Protein AF-A0A818SHE6-F1 (afdb_monomer)

Organism: NCBI:txid392032

Structure (mmCIF, N/CA/C/O backbone):
data_AF-A0A818SHE6-F1
#
_entry.id   AF-A0A818SHE6-F1
#
loop_
_atom_site.group_PDB
_atom_site.id
_atom_site.type_symbol
_atom_site.label_atom_id
_atom_site.label_alt_id
_atom_site.label_comp_id
_atom_site.label_asym_id
_atom_site.label_entity_id
_atom_site.label_seq_id
_atom_site.pdbx_PDB_ins_code
_atom_site.Cartn_x
_atom_site.Cartn_y
_atom_site.Cartn_z
_atom_site.occupancy
_atom_site.B_iso_or_equiv
_atom_site.auth_seq_id
_atom_site.auth_comp_id
_atom_site.auth_asym_id
_atom_site.auth_atom_id
_atom_site.pdbx_PDB_model_num
ATOM 1 N N . MET A 1 1 ? 3.127 -5.248 -25.524 1.00 60.38 1 MET A N 1
ATOM 2 C CA . MET A 1 1 ? 3.017 -5.247 -24.043 1.00 60.38 1 MET A CA 1
ATOM 3 C C . MET A 1 1 ? 2.383 -6.525 -23.487 1.00 60.38 1 MET A C 1
ATOM 5 O O . MET A 1 1 ? 3.038 -7.195 -22.701 1.00 60.38 1 MET A O 1
ATOM 9 N N . ALA A 1 2 ? 1.155 -6.895 -23.880 1.00 67.94 2 ALA A N 1
ATOM 10 C CA . ALA A 1 2 ? 0.459 -8.071 -23.330 1.00 67.94 2 ALA A CA 1
ATOM 11 C C . ALA A 1 2 ? 1.210 -9.403 -23.545 1.00 67.94 2 ALA A C 1
ATOM 13 O O . ALA A 1 2 ? 1.312 -10.203 -22.618 1.00 67.94 2 ALA A O 1
ATOM 14 N N . ASP A 1 3 ? 1.804 -9.608 -24.724 1.00 72.19 3 ASP A N 1
ATOM 15 C CA . ASP A 1 3 ? 2.583 -10.820 -25.014 1.00 72.19 3 ASP A CA 1
ATOM 16 C C . ASP A 1 3 ? 3.866 -10.919 -24.178 1.00 72.19 3 ASP A C 1
ATOM 18 O O . ASP A 1 3 ? 4.249 -12.008 -23.761 1.00 72.19 3 ASP A O 1
ATOM 22 N N . LEU A 1 4 ? 4.490 -9.781 -23.862 1.00 70.81 4 LEU A N 1
ATOM 23 C CA . LEU A 1 4 ? 5.725 -9.721 -23.076 1.00 70.81 4 LEU A CA 1
ATOM 24 C C . LEU A 1 4 ? 5.446 -9.974 -21.583 1.00 70.81 4 LEU A C 1
ATOM 26 O O . LEU A 1 4 ? 6.167 -10.727 -20.939 1.00 70.81 4 LEU A O 1
ATOM 30 N N . LEU A 1 5 ? 4.332 -9.454 -21.053 1.00 71.56 5 LEU A N 1
ATOM 31 C CA . LEU A 1 5 ? 3.851 -9.799 -19.706 1.00 71.56 5 LEU A CA 1
ATOM 32 C C . LEU A 1 5 ? 3.559 -11.298 -19.569 1.00 71.56 5 LEU A C 1
ATOM 34 O O . LEU A 1 5 ? 3.915 -11.914 -18.565 1.00 71.56 5 LEU A O 1
ATOM 38 N N . LYS A 1 6 ? 2.962 -11.898 -20.606 1.00 73.44 6 LYS A N 1
ATOM 39 C CA . LYS A 1 6 ? 2.687 -13.337 -20.655 1.00 73.44 6 LYS A CA 1
ATOM 40 C C . LYS A 1 6 ? 3.974 -14.166 -20.709 1.00 73.44 6 LYS A C 1
ATOM 42 O O . LYS A 1 6 ? 4.047 -15.198 -20.051 1.00 73.44 6 LYS A O 1
ATOM 47 N N . GLN A 1 7 ? 4.986 -13.709 -21.447 1.00 70.81 7 GLN A N 1
ATOM 48 C CA . GLN A 1 7 ? 6.308 -14.345 -21.507 1.00 70.81 7 GLN A CA 1
ATOM 49 C C . GLN A 1 7 ? 7.064 -14.265 -20.173 1.00 70.81 7 GLN A C 1
ATOM 51 O O . GLN A 1 7 ? 7.691 -15.242 -19.778 1.00 70.81 7 GLN A O 1
ATOM 56 N N . LEU A 1 8 ? 6.957 -13.145 -19.453 1.00 72.44 8 LEU A N 1
ATOM 57 C CA . LEU A 1 8 ? 7.569 -12.954 -18.130 1.00 72.44 8 LEU A CA 1
ATOM 58 C C . LEU A 1 8 ? 6.748 -13.562 -16.975 1.00 72.44 8 LEU A C 1
ATOM 60 O O . LEU A 1 8 ? 7.121 -13.426 -15.811 1.00 72.44 8 LEU A O 1
ATOM 64 N N . ASN A 1 9 ? 5.619 -14.215 -17.277 1.00 77.62 9 ASN A N 1
ATOM 65 C CA . ASN A 1 9 ? 4.668 -14.743 -16.295 1.00 77.62 9 ASN A CA 1
ATOM 66 C C . ASN A 1 9 ? 4.222 -13.691 -15.252 1.00 77.62 9 ASN A C 1
ATOM 68 O O . ASN A 1 9 ? 4.076 -13.985 -14.064 1.00 77.62 9 ASN A O 1
ATOM 72 N N . LYS A 1 10 ? 4.025 -12.440 -15.690 1.00 76.62 10 LYS A N 1
ATOM 73 C CA . LYS A 1 10 ? 3.575 -11.329 -14.841 1.00 76.62 10 LYS A CA 1
ATOM 74 C C . LYS A 1 10 ? 2.121 -10.987 -15.134 1.00 76.62 10 LYS A C 1
ATOM 76 O O . LYS A 1 10 ? 1.718 -10.864 -16.288 1.00 76.62 10 LYS A O 1
ATOM 81 N N . ASN A 1 11 ? 1.353 -10.754 -14.073 1.00 76.06 11 ASN A N 1
ATOM 82 C CA . ASN A 1 11 ? -0.020 -10.270 -14.159 1.00 76.06 11 ASN A CA 1
ATOM 83 C C . ASN A 1 11 ? -0.118 -8.875 -13.539 1.00 76.06 11 ASN A C 1
ATOM 85 O O . ASN A 1 11 ? 0.112 -8.696 -12.342 1.00 76.06 11 ASN A O 1
ATOM 89 N N . ILE A 1 12 ? -0.486 -7.894 -14.363 1.00 75.31 12 ILE A N 1
ATOM 90 C CA . ILE A 1 12 ? -0.813 -6.543 -13.907 1.00 75.31 12 ILE A CA 1
ATOM 91 C C . ILE A 1 12 ? -2.327 -6.464 -13.724 1.00 75.31 12 ILE A C 1
ATOM 93 O O . ILE A 1 12 ? -3.086 -6.685 -14.670 1.00 75.31 12 ILE A O 1
ATOM 97 N N . ASN A 1 13 ? -2.768 -6.155 -12.505 1.00 78.38 13 ASN A N 1
ATOM 98 C CA . ASN A 1 13 ? -4.186 -5.970 -12.218 1.00 78.38 13 ASN A CA 1
ATOM 99 C C . ASN A 1 13 ? -4.746 -4.775 -12.993 1.00 78.38 13 ASN A C 1
ATOM 101 O O . ASN A 1 13 ? -4.144 -3.708 -13.028 1.00 78.38 13 ASN A O 1
ATOM 105 N N . LYS A 1 14 ? -5.923 -4.927 -13.604 1.00 73.62 14 LYS A N 1
ATOM 106 C CA . LYS A 1 14 ? -6.583 -3.816 -14.296 1.00 73.62 14 LYS A CA 1
ATOM 107 C C . LYS A 1 14 ? -7.320 -2.932 -13.290 1.00 73.62 14 LYS A C 1
ATOM 109 O O . LYS A 1 14 ? -8.096 -3.429 -12.475 1.00 73.62 14 LYS A O 1
ATOM 114 N N . MET A 1 15 ? -7.134 -1.621 -13.412 1.00 67.62 15 MET A N 1
ATOM 115 C CA . MET A 1 15 ? -7.874 -0.633 -12.630 1.00 67.62 15 MET A CA 1
ATOM 116 C C . MET A 1 15 ? -9.374 -0.662 -12.957 1.00 67.62 15 MET A C 1
ATOM 118 O O . MET A 1 15 ? -9.776 -0.711 -14.123 1.00 67.62 15 MET A O 1
ATOM 122 N N . ASN A 1 16 ? -10.201 -0.574 -11.920 1.00 73.00 16 ASN A N 1
ATOM 123 C CA . ASN A 1 16 ? -11.634 -0.340 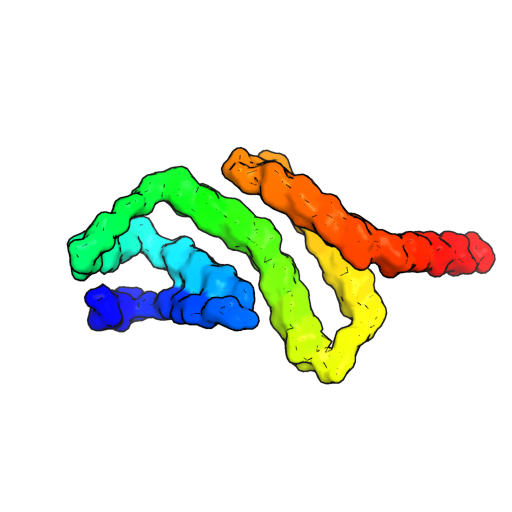-11.993 1.00 73.00 16 ASN A CA 1
ATOM 124 C C . ASN A 1 16 ? -11.968 0.935 -11.205 1.00 73.00 16 ASN A C 1
ATOM 126 O O . ASN A 1 16 ? -11.910 0.942 -9.977 1.00 73.00 16 ASN A O 1
ATOM 130 N N . LEU A 1 17 ? -12.403 1.975 -11.921 1.00 60.34 17 LEU A N 1
ATOM 131 C CA . LEU A 1 17 ? -12.727 3.306 -11.384 1.00 60.34 17 LEU A CA 1
ATOM 132 C C . LEU A 1 17 ? -13.755 3.308 -10.234 1.00 60.34 17 LEU A C 1
ATOM 134 O O . LEU A 1 17 ? -13.885 4.295 -9.523 1.00 60.34 17 LEU A O 1
ATOM 138 N N . THR A 1 18 ? -14.516 2.225 -10.053 1.00 57.62 18 THR A N 1
ATOM 139 C CA . THR A 1 18 ? -15.556 2.123 -9.012 1.00 57.62 18 THR A CA 1
ATOM 140 C C . THR A 1 18 ? -15.086 1.457 -7.718 1.00 57.62 18 THR A C 1
ATOM 142 O O . THR A 1 18 ? -15.833 1.437 -6.740 1.00 57.62 18 THR A O 1
ATOM 145 N N . ARG A 1 19 ? -13.872 0.886 -7.680 1.00 73.31 19 ARG A N 1
ATOM 146 C CA . ARG A 1 19 ? -13.351 0.165 -6.508 1.00 73.31 19 ARG A CA 1
ATOM 147 C C . ARG A 1 19 ? -11.865 0.437 -6.309 1.00 73.31 19 ARG A C 1
ATOM 149 O O . ARG A 1 19 ? -11.029 -0.177 -6.972 1.00 73.31 19 ARG A O 1
ATOM 156 N N . TRP A 1 20 ? -11.552 1.256 -5.312 1.00 85.12 20 TRP A N 1
ATOM 157 C CA . TRP A 1 20 ? -10.185 1.607 -4.912 1.00 85.12 20 TRP A CA 1
ATOM 158 C C . TRP A 1 20 ? -9.273 0.381 -4.669 1.00 85.12 20 TRP A C 1
ATOM 160 O O . TRP A 1 20 ? -8.083 0.425 -4.961 1.00 85.12 20 TRP A O 1
ATOM 170 N N . ASN A 1 21 ? -9.830 -0.762 -4.239 1.00 86.81 21 ASN A N 1
ATOM 171 C CA . ASN A 1 21 ? -9.098 -2.030 -4.109 1.00 86.81 21 ASN A CA 1
ATOM 172 C C . ASN A 1 21 ? -8.358 -2.431 -5.399 1.00 86.81 21 ASN A C 1
ATOM 174 O O . ASN A 1 21 ? -7.270 -2.991 -5.338 1.00 86.81 21 ASN A O 1
ATOM 178 N N . SER A 1 22 ? -8.941 -2.157 -6.569 1.00 85.62 22 SER A N 1
ATOM 179 C CA . SER A 1 22 ? -8.314 -2.473 -7.857 1.00 85.62 22 SER A CA 1
ATOM 180 C C . SER A 1 22 ? -7.139 -1.548 -8.193 1.00 85.62 22 SER A C 1
ATOM 182 O O . SER A 1 22 ? -6.189 -1.995 -8.828 1.00 85.62 22 SER A O 1
ATOM 184 N N . GLU A 1 23 ? -7.171 -0.296 -7.728 1.00 89.12 23 GLU A N 1
ATOM 185 C CA . GLU A 1 23 ? -6.052 0.647 -7.841 1.00 89.12 23 GLU A CA 1
ATOM 186 C C . GLU A 1 23 ? -4.893 0.212 -6.945 1.00 89.12 23 GLU A C 1
ATOM 188 O O . GLU A 1 23 ? -3.764 0.098 -7.416 1.00 89.12 23 GLU A O 1
ATOM 193 N N . TYR A 1 24 ? -5.178 -0.138 -5.686 1.00 92.31 24 TYR A N 1
ATOM 194 C CA . TYR A 1 24 ? -4.177 -0.701 -4.777 1.00 92.31 24 TYR A CA 1
ATOM 195 C C . TYR A 1 24 ? -3.521 -1.963 -5.361 1.00 92.31 24 TYR A C 1
ATOM 197 O O . TYR A 1 24 ? -2.297 -2.084 -5.380 1.00 92.31 24 TYR A O 1
ATOM 205 N N . LEU A 1 25 ? -4.324 -2.888 -5.896 1.00 91.62 25 LEU A N 1
ATOM 206 C CA . LEU A 1 25 ? -3.826 -4.120 -6.510 1.00 91.62 25 LEU A CA 1
ATOM 207 C C . LEU A 1 25 ? -2.999 -3.867 -7.778 1.00 91.62 25 LEU A C 1
ATOM 209 O O . LEU A 1 25 ? -2.056 -4.613 -8.040 1.00 91.62 25 LEU A O 1
ATOM 213 N N . LEU A 1 26 ? -3.322 -2.832 -8.559 1.00 90.38 26 LEU A N 1
ATOM 214 C CA . LEU A 1 26 ? -2.512 -2.403 -9.703 1.00 90.38 26 LEU A CA 1
ATOM 215 C C . LEU A 1 26 ? -1.144 -1.889 -9.239 1.00 90.38 26 LEU A C 1
ATOM 217 O O . LEU A 1 26 ? -0.122 -2.355 -9.738 1.00 90.38 26 LEU A O 1
ATOM 221 N N . ILE A 1 27 ? -1.122 -0.981 -8.262 1.00 91.94 27 ILE A N 1
ATOM 222 C CA . ILE A 1 27 ? 0.112 -0.423 -7.689 1.00 91.94 27 ILE A CA 1
ATOM 223 C C . ILE A 1 27 ? 0.988 -1.550 -7.124 1.00 91.94 27 ILE A C 1
ATOM 225 O O . ILE A 1 27 ? 2.169 -1.645 -7.457 1.00 91.94 27 ILE A O 1
ATOM 229 N N . LYS A 1 28 ? 0.395 -2.464 -6.345 1.00 93.25 28 LYS A N 1
ATOM 230 C CA . LYS A 1 28 ? 1.091 -3.630 -5.781 1.00 93.25 28 LYS A CA 1
ATOM 231 C C . LYS A 1 28 ? 1.638 -4.562 -6.864 1.00 93.25 28 LYS A C 1
ATOM 233 O O . LYS A 1 28 ? 2.761 -5.040 -6.738 1.00 93.25 28 LYS A O 1
ATOM 238 N N . SER A 1 29 ? 0.887 -4.788 -7.946 1.00 90.62 29 SER A N 1
ATOM 239 C CA . SER A 1 29 ? 1.373 -5.553 -9.101 1.00 90.62 29 SER A CA 1
ATOM 240 C C . SER A 1 29 ? 2.571 -4.890 -9.768 1.00 90.62 29 SER A C 1
ATOM 242 O O . SER A 1 29 ? 3.542 -5.582 -10.054 1.00 90.62 29 SER A O 1
ATOM 244 N N . ILE A 1 30 ? 2.527 -3.576 -10.003 1.00 90.38 30 ILE A N 1
ATOM 245 C CA . ILE A 1 30 ? 3.643 -2.843 -10.620 1.00 90.38 30 ILE A CA 1
ATOM 246 C C . ILE A 1 30 ? 4.896 -2.963 -9.749 1.00 90.38 30 ILE A C 1
ATOM 248 O O . ILE A 1 30 ? 5.949 -3.327 -10.260 1.00 90.38 30 ILE A O 1
ATOM 252 N N . ASN A 1 31 ? 4.767 -2.750 -8.436 1.00 92.00 31 ASN A N 1
ATOM 253 C CA . ASN A 1 31 ? 5.898 -2.825 -7.510 1.00 92.00 31 ASN A CA 1
ATOM 254 C C . ASN A 1 31 ? 6.480 -4.245 -7.350 1.00 92.00 31 ASN A C 1
ATOM 256 O O . ASN A 1 31 ? 7.586 -4.408 -6.853 1.00 92.00 31 ASN A O 1
ATOM 260 N N . SER A 1 32 ? 5.743 -5.285 -7.760 1.00 90.50 32 SER A N 1
ATOM 261 C CA . SER A 1 32 ? 6.207 -6.682 -7.717 1.00 90.50 32 SER A CA 1
ATOM 262 C C . SER A 1 32 ? 7.025 -7.119 -8.943 1.00 90.50 32 SER A C 1
ATOM 264 O O . SER A 1 32 ? 7.559 -8.231 -8.971 1.00 90.50 32 SER A O 1
ATOM 266 N N . ILE A 1 33 ? 7.087 -6.285 -9.984 1.00 90.12 33 ILE A N 1
ATOM 267 C CA . ILE A 1 33 ? 7.871 -6.549 -11.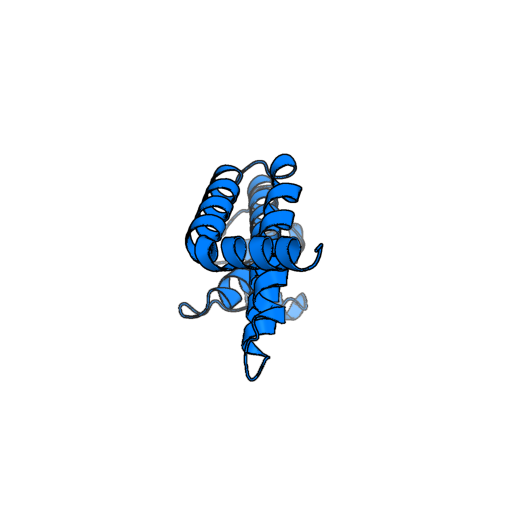195 1.00 90.12 33 ILE A CA 1
ATOM 268 C C . ILE A 1 33 ? 9.317 -6.107 -10.938 1.00 90.12 33 ILE A C 1
ATOM 270 O O . ILE A 1 33 ? 9.538 -5.048 -10.354 1.00 90.12 33 ILE A O 1
ATOM 274 N N . ASP A 1 34 ? 10.301 -6.906 -11.370 1.00 88.62 34 ASP A N 1
ATOM 275 C CA . ASP A 1 34 ? 11.709 -6.517 -11.242 1.00 88.62 34 ASP A CA 1
ATOM 276 C C . ASP A 1 34 ? 11.979 -5.218 -12.014 1.00 88.62 34 ASP A C 1
ATOM 278 O O . ASP A 1 34 ? 11.393 -4.981 -13.071 1.00 88.62 34 ASP A O 1
ATOM 282 N N . LYS A 1 35 ? 12.892 -4.378 -11.518 1.00 88.00 35 LYS A N 1
ATOM 283 C CA . LYS A 1 35 ? 13.176 -3.075 -12.140 1.00 88.00 35 LYS A CA 1
ATOM 284 C C . LYS A 1 35 ? 13.596 -3.213 -13.606 1.00 88.00 35 LYS A C 1
ATOM 286 O O . LYS A 1 35 ? 13.096 -2.467 -14.443 1.00 88.00 35 LYS A O 1
ATOM 291 N N . ASN A 1 36 ? 14.441 -4.194 -13.932 1.00 87.69 36 ASN A N 1
ATOM 292 C CA . ASN A 1 36 ? 14.909 -4.401 -15.306 1.00 87.69 36 ASN A CA 1
ATOM 293 C C . ASN A 1 36 ? 13.781 -4.926 -16.204 1.00 87.69 36 ASN A C 1
ATOM 295 O O . ASN A 1 36 ? 13.666 -4.539 -17.367 1.00 87.69 36 ASN A O 1
ATOM 299 N N . GLU A 1 37 ? 12.922 -5.796 -15.664 1.00 88.38 37 GLU A N 1
ATOM 300 C CA . GLU A 1 37 ? 11.732 -6.284 -16.367 1.00 88.38 37 GLU A CA 1
ATOM 301 C C . GLU A 1 37 ? 10.751 -5.141 -16.649 1.00 88.38 37 GLU A C 1
ATOM 303 O O . GLU A 1 37 ? 10.217 -5.041 -17.755 1.00 88.38 37 GLU A O 1
ATOM 308 N N . LEU A 1 38 ? 10.527 -4.258 -15.671 1.00 88.56 38 LEU A N 1
ATOM 309 C CA . LEU A 1 38 ? 9.633 -3.116 -15.812 1.00 88.56 38 LEU A CA 1
ATOM 310 C C . LEU A 1 38 ? 10.163 -2.123 -16.850 1.00 88.56 38 LEU A C 1
ATOM 312 O O . LEU A 1 38 ? 9.391 -1.680 -17.697 1.00 88.56 38 LEU A O 1
ATOM 316 N N . GLU A 1 39 ? 11.466 -1.833 -16.845 1.00 88.81 39 GLU A N 1
ATOM 317 C CA . GLU A 1 39 ? 12.116 -1.004 -17.868 1.00 88.81 39 GLU A CA 1
ATOM 318 C C . GLU A 1 39 ? 11.987 -1.603 -19.274 1.00 88.81 39 GLU A C 1
ATOM 320 O O . GLU A 1 39 ? 11.673 -0.892 -20.231 1.00 88.81 39 GLU A O 1
ATOM 325 N N . LEU A 1 40 ? 12.165 -2.921 -19.415 1.00 87.94 40 LEU A N 1
ATOM 326 C CA . LEU A 1 40 ? 11.952 -3.602 -20.691 1.00 87.94 40 LEU A CA 1
ATOM 327 C C . LEU A 1 40 ? 10.497 -3.453 -21.156 1.00 87.94 40 LEU A C 1
ATOM 329 O O . LEU A 1 40 ? 10.249 -3.100 -22.310 1.00 87.94 40 LEU A O 1
ATOM 333 N N . ILE A 1 41 ? 9.533 -3.677 -20.259 1.00 86.12 41 ILE A N 1
ATOM 334 C CA . ILE A 1 41 ? 8.101 -3.553 -20.553 1.00 86.12 41 ILE A CA 1
ATOM 335 C C . ILE A 1 41 ? 7.742 -2.124 -20.978 1.00 86.12 41 ILE A C 1
ATOM 337 O O . ILE A 1 41 ? 6.966 -1.951 -21.920 1.00 86.12 41 ILE A O 1
ATOM 341 N N . THR A 1 42 ? 8.274 -1.103 -20.306 1.00 88.81 42 THR A N 1
ATOM 342 C CA . THR A 1 42 ? 7.948 0.292 -20.624 1.00 88.81 42 THR A CA 1
ATOM 343 C C . THR A 1 42 ? 8.664 0.792 -21.871 1.00 88.81 42 THR A C 1
ATOM 345 O O . THR A 1 42 ? 8.114 1.632 -22.579 1.00 88.81 42 THR A O 1
ATOM 348 N N . SER A 1 43 ? 9.843 0.254 -22.196 1.00 88.12 43 SER A N 1
ATOM 349 C CA . SER A 1 43 ? 10.596 0.630 -23.401 1.00 88.12 43 SER A CA 1
ATOM 350 C C . SER A 1 43 ? 9.866 0.317 -24.712 1.00 88.12 43 SER A C 1
ATOM 352 O O . SER A 1 43 ? 10.105 0.981 -25.717 1.00 88.12 43 SER A O 1
ATOM 354 N N . ILE A 1 44 ? 8.952 -0.661 -24.696 1.00 87.62 44 ILE A N 1
ATOM 355 C CA . ILE A 1 44 ? 8.160 -1.082 -25.861 1.00 87.62 44 ILE A CA 1
ATOM 356 C C . ILE A 1 44 ? 6.760 -0.446 -25.912 1.00 87.62 44 ILE A C 1
ATOM 358 O O . ILE A 1 44 ? 5.926 -0.869 -26.713 1.00 87.62 44 ILE A 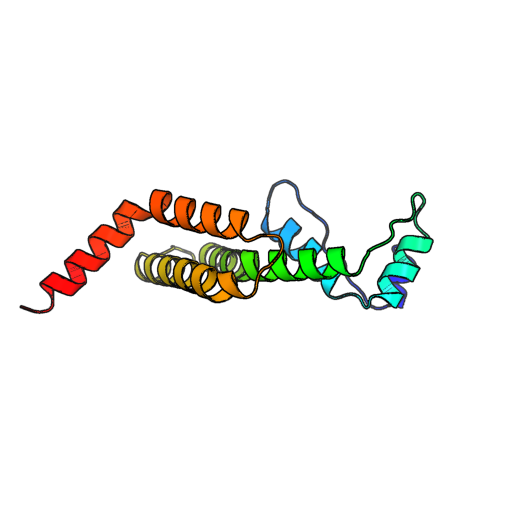O 1
ATOM 362 N N . MET A 1 45 ? 6.455 0.497 -25.015 1.00 86.06 45 MET A N 1
ATOM 363 C CA . MET A 1 45 ? 5.201 1.253 -25.042 1.00 86.06 45 MET A CA 1
ATOM 364 C C . MET A 1 45 ? 5.274 2.376 -26.078 1.00 86.06 45 MET A C 1
ATOM 366 O O . MET A 1 45 ? 6.331 2.973 -26.265 1.00 86.06 45 MET A O 1
ATOM 370 N N . ASP A 1 46 ? 4.129 2.732 -26.667 1.00 84.94 46 ASP A N 1
ATOM 371 C CA . ASP A 1 46 ? 4.031 3.857 -27.613 1.00 84.94 46 ASP A CA 1
ATOM 372 C C . ASP A 1 46 ? 4.529 5.179 -26.998 1.00 84.94 46 ASP A C 1
ATOM 374 O O . ASP A 1 46 ? 5.100 6.016 -27.689 1.00 84.94 46 ASP A O 1
ATOM 378 N N . ASN A 1 47 ? 4.356 5.336 -25.679 1.00 84.88 47 ASN A N 1
ATOM 379 C CA . ASN A 1 47 ? 4.936 6.409 -24.875 1.00 84.88 47 ASN A CA 1
ATOM 380 C C . ASN A 1 47 ? 5.763 5.793 -23.735 1.00 84.88 47 ASN A C 1
ATOM 382 O O . ASN A 1 47 ? 5.189 5.443 -22.699 1.00 84.88 47 ASN A O 1
ATOM 386 N N . PRO A 1 48 ? 7.086 5.629 -23.909 1.00 85.44 48 PRO A N 1
ATOM 387 C CA . PRO A 1 48 ? 7.932 4.995 -22.910 1.00 85.44 48 PRO A CA 1
ATOM 388 C C . PRO A 1 48 ? 7.954 5.773 -21.594 1.00 85.44 48 PRO A C 1
ATOM 390 O O . PRO A 1 48 ? 8.213 6.976 -21.566 1.00 85.44 48 PRO A O 1
ATOM 393 N N . ILE A 1 49 ? 7.729 5.062 -20.493 1.00 86.56 49 ILE A N 1
ATOM 394 C CA . ILE A 1 49 ? 7.785 5.603 -19.131 1.00 86.56 49 ILE A CA 1
ATOM 395 C C . ILE A 1 49 ? 9.074 5.115 -18.472 1.00 86.56 49 ILE A C 1
ATOM 397 O O . ILE A 1 49 ? 9.431 3.942 -18.584 1.00 86.56 49 ILE A O 1
ATOM 401 N N . LYS A 1 50 ? 9.777 6.004 -17.768 1.00 88.38 50 LYS A N 1
ATOM 402 C CA . LYS A 1 50 ? 10.958 5.650 -16.974 1.00 88.38 50 LYS A CA 1
ATOM 403 C C . LYS A 1 50 ? 10.653 5.847 -15.501 1.00 88.38 50 LYS A C 1
ATOM 405 O O . LYS A 1 50 ? 10.198 6.920 -15.119 1.00 88.38 50 LYS A O 1
ATOM 410 N N . PHE A 1 51 ? 10.932 4.823 -14.708 1.00 88.94 51 PHE A N 1
ATOM 411 C CA . PHE A 1 51 ? 10.814 4.873 -13.259 1.00 88.94 51 PHE A CA 1
ATOM 412 C C . PHE A 1 51 ? 12.178 5.204 -12.659 1.00 88.94 51 PHE A C 1
ATOM 414 O O . PHE A 1 51 ? 13.189 4.589 -12.990 1.00 88.94 51 PHE A O 1
ATOM 421 N N . SER A 1 52 ? 12.213 6.195 -11.782 1.00 91.25 52 SER A N 1
ATOM 422 C CA . SER A 1 52 ? 13.358 6.491 -10.932 1.00 91.25 52 SER A CA 1
ATOM 423 C C . SER A 1 52 ? 13.334 5.621 -9.674 1.00 91.25 52 SER A C 1
ATOM 425 O O . SER A 1 52 ? 12.304 5.067 -9.296 1.00 91.25 52 SER A O 1
ATOM 427 N N . ASN A 1 53 ? 14.459 5.546 -8.959 1.00 90.19 53 ASN A N 1
ATOM 428 C CA . ASN A 1 53 ? 14.489 4.875 -7.655 1.00 90.19 53 ASN A CA 1
ATOM 429 C C . ASN A 1 53 ? 13.513 5.497 -6.647 1.00 90.19 53 ASN A C 1
ATOM 431 O O . ASN A 1 53 ? 12.936 4.766 -5.849 1.00 90.19 53 ASN A O 1
ATOM 435 N N . ASN A 1 54 ? 13.296 6.813 -6.716 1.00 93.44 54 ASN A N 1
ATOM 436 C CA . ASN A 1 54 ? 12.327 7.488 -5.856 1.00 93.44 54 ASN A CA 1
ATOM 437 C C . ASN A 1 54 ? 10.899 7.034 -6.160 1.00 93.44 54 ASN A C 1
ATOM 439 O O . ASN A 1 54 ? 10.123 6.884 -5.227 1.00 93.44 54 ASN A O 1
ATOM 443 N N . ASP A 1 55 ? 10.561 6.758 -7.424 1.00 92.75 55 ASP A N 1
ATOM 444 C CA . ASP A 1 55 ? 9.224 6.272 -7.779 1.00 92.75 55 ASP A CA 1
ATOM 445 C C . ASP A 1 55 ? 8.935 4.920 -7.120 1.00 92.75 55 ASP A C 1
ATOM 447 O O . ASP A 1 55 ? 7.839 4.713 -6.614 1.00 92.75 55 ASP A O 1
ATOM 451 N N . PHE A 1 56 ? 9.924 4.026 -7.039 1.00 92.56 56 PHE A N 1
ATOM 452 C CA . PHE A 1 56 ? 9.764 2.757 -6.322 1.00 92.56 56 PHE A CA 1
ATOM 453 C C . PHE A 1 56 ? 9.598 2.951 -4.814 1.00 92.56 56 PHE A C 1
ATOM 455 O O . PHE A 1 56 ? 8.722 2.327 -4.228 1.00 92.56 56 PHE A O 1
ATOM 462 N N . ILE A 1 57 ? 10.366 3.854 -4.194 1.00 93.81 57 ILE A N 1
ATOM 463 C CA . ILE A 1 57 ? 10.201 4.161 -2.763 1.00 93.81 57 ILE A CA 1
ATOM 464 C C . ILE A 1 57 ? 8.796 4.721 -2.509 1.00 93.81 57 ILE A C 1
ATOM 466 O O . ILE A 1 57 ? 8.098 4.277 -1.605 1.00 93.81 57 ILE A O 1
ATOM 470 N N . ILE A 1 58 ? 8.334 5.639 -3.357 1.00 94.50 58 ILE A N 1
ATOM 471 C CA . I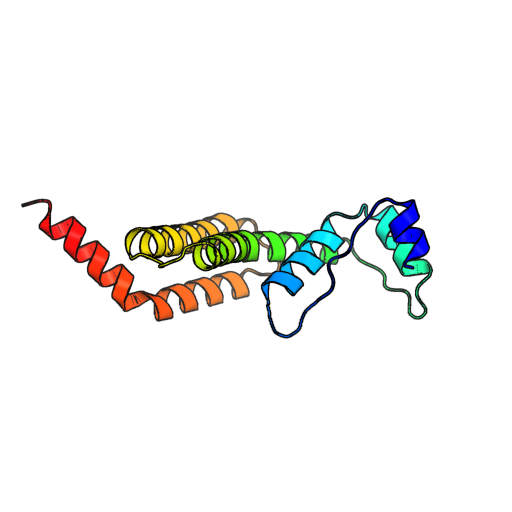LE A 1 58 ? 6.978 6.193 -3.304 1.00 94.50 58 ILE A CA 1
ATOM 472 C C . ILE A 1 58 ? 5.930 5.072 -3.431 1.00 94.50 58 ILE A C 1
ATOM 474 O O . ILE A 1 58 ? 4.980 5.026 -2.647 1.00 94.50 58 ILE A O 1
ATOM 478 N N . LEU A 1 59 ? 6.096 4.140 -4.376 1.00 94.56 59 LEU A N 1
ATOM 479 C CA . LEU A 1 59 ? 5.193 2.996 -4.544 1.00 94.56 59 LEU A CA 1
ATOM 480 C C . LEU A 1 59 ? 5.185 2.076 -3.311 1.00 94.56 59 LEU A C 1
ATOM 482 O O . LEU A 1 59 ? 4.118 1.643 -2.876 1.00 94.56 59 LEU A O 1
ATOM 486 N N . GLU A 1 60 ? 6.343 1.799 -2.718 1.00 94.81 60 GLU A N 1
ATOM 487 C CA . GLU A 1 60 ? 6.460 0.997 -1.496 1.00 94.81 60 GLU A CA 1
ATOM 488 C C . GLU A 1 60 ? 5.772 1.670 -0.304 1.00 94.81 60 GLU A C 1
ATOM 490 O O . GLU A 1 60 ? 4.988 1.031 0.404 1.00 94.81 60 GLU A O 1
ATOM 495 N N . GLU A 1 61 ? 5.994 2.971 -0.115 1.00 95.50 61 GLU A N 1
ATOM 496 C CA . GLU A 1 61 ? 5.371 3.734 0.964 1.00 95.50 61 GLU A CA 1
ATOM 497 C C . GLU A 1 61 ? 3.843 3.746 0.839 1.00 95.50 61 GLU A C 1
ATOM 499 O O . GLU A 1 61 ? 3.142 3.479 1.817 1.00 95.50 61 GLU A O 1
ATOM 504 N N . ILE A 1 62 ? 3.298 4.005 -0.357 1.00 95.06 62 ILE A N 1
ATOM 505 C CA . ILE A 1 62 ? 1.840 4.023 -0.537 1.00 95.06 62 ILE A CA 1
ATOM 506 C C . ILE A 1 62 ? 1.230 2.627 -0.364 1.00 95.06 62 ILE A C 1
ATOM 508 O O . ILE A 1 62 ? 0.143 2.507 0.205 1.00 95.06 62 ILE A O 1
ATOM 512 N N . ILE A 1 63 ? 1.925 1.561 -0.783 1.00 95.69 63 ILE A N 1
ATOM 513 C CA . ILE A 1 63 ? 1.488 0.182 -0.526 1.00 95.69 63 ILE A CA 1
ATOM 514 C C . ILE A 1 63 ? 1.437 -0.071 0.981 1.00 95.69 63 ILE A C 1
ATOM 516 O O . ILE A 1 63 ? 0.413 -0.554 1.464 1.00 95.69 63 ILE A O 1
ATOM 520 N N . SER A 1 64 ? 2.487 0.300 1.717 1.00 95.56 64 SER A N 1
ATOM 521 C CA . SER A 1 64 ? 2.562 0.140 3.174 1.00 95.56 64 SER A CA 1
ATOM 522 C C . SER A 1 64 ? 1.439 0.892 3.895 1.00 95.56 64 SER A C 1
ATOM 524 O O . SER A 1 64 ? 0.807 0.356 4.807 1.00 95.56 64 SER A O 1
ATOM 526 N N . ILE A 1 65 ? 1.112 2.111 3.451 1.00 95.31 65 ILE A N 1
ATOM 527 C CA . ILE A 1 65 ? 0.001 2.896 4.008 1.00 95.31 65 ILE A CA 1
ATOM 528 C C . ILE A 1 65 ? -1.351 2.218 3.743 1.00 95.31 65 ILE A C 1
ATOM 530 O O . ILE A 1 65 ? -2.194 2.165 4.640 1.00 95.31 65 ILE A O 1
ATOM 534 N N . LEU A 1 66 ? -1.585 1.731 2.520 1.00 95.31 66 LEU A N 1
ATOM 535 C CA . LEU A 1 66 ? -2.902 1.265 2.068 1.00 95.31 66 LEU A CA 1
ATOM 536 C C . LEU A 1 66 ? -3.199 -0.209 2.368 1.00 95.31 66 LEU A C 1
ATOM 538 O O . LEU A 1 66 ? -4.370 -0.588 2.427 1.00 95.31 66 LEU A O 1
ATOM 542 N N . GLU A 1 67 ? -2.182 -1.041 2.577 1.00 95.19 67 GLU A N 1
ATOM 543 C CA . GLU A 1 67 ? -2.335 -2.481 2.808 1.00 95.19 67 GLU A CA 1
ATOM 544 C C . GLU A 1 67 ? -3.334 -2.846 3.921 1.00 95.19 67 GLU A C 1
ATOM 546 O O . GLU A 1 67 ? -4.274 -3.597 3.636 1.00 95.19 67 GLU A O 1
ATOM 551 N N . PRO A 1 68 ? -3.259 -2.293 5.146 1.00 94.62 68 PRO A N 1
ATOM 552 C CA . PRO A 1 68 ? -4.209 -2.673 6.191 1.00 94.62 68 PRO A CA 1
ATOM 553 C C . PRO A 1 68 ? -5.641 -2.216 5.875 1.00 94.62 68 PRO A C 1
ATOM 555 O O . PRO A 1 68 ? -6.603 -2.886 6.257 1.00 94.62 68 PRO A O 1
ATOM 558 N N . PHE A 1 69 ? -5.820 -1.113 5.138 1.00 93.19 69 PHE A N 1
ATOM 559 C CA . PHE A 1 69 ? -7.145 -0.689 4.676 1.00 93.19 69 PHE A CA 1
ATOM 560 C C . PHE A 1 69 ? -7.725 -1.693 3.688 1.00 93.19 69 PHE A C 1
ATOM 562 O O . PHE A 1 69 ? -8.927 -1.974 3.731 1.00 93.19 69 PHE A O 1
ATOM 569 N N . TYR A 1 70 ? -6.879 -2.226 2.805 1.00 93.19 70 TYR A N 1
ATOM 570 C CA . TYR A 1 70 ? -7.288 -3.187 1.796 1.00 93.19 70 TYR A CA 1
ATOM 571 C C . TYR A 1 70 ? -7.714 -4.482 2.482 1.00 93.19 70 TYR A C 1
ATOM 573 O O . TYR A 1 70 ? -8.834 -4.946 2.268 1.00 93.19 70 TYR A O 1
ATOM 581 N N . GLU A 1 71 ? -6.883 -5.008 3.384 1.00 91.75 71 GLU A N 1
ATOM 582 C CA . GLU A 1 71 ? -7.190 -6.227 4.131 1.00 91.75 71 GLU A CA 1
ATOM 583 C C . GLU A 1 71 ? -8.486 -6.117 4.930 1.00 91.75 71 GLU A C 1
ATOM 585 O O . GLU A 1 71 ? -9.347 -6.994 4.838 1.00 91.75 71 GLU A O 1
ATOM 590 N N . ILE A 1 72 ? -8.653 -5.033 5.693 1.00 90.69 72 ILE A N 1
ATOM 591 C CA . ILE A 1 72 ? -9.869 -4.802 6.479 1.00 90.69 72 ILE A CA 1
ATOM 592 C C . ILE A 1 72 ? -11.078 -4.702 5.556 1.00 90.69 72 ILE A C 1
ATOM 594 O O . ILE A 1 72 ? -12.108 -5.310 5.830 1.00 90.69 72 ILE A O 1
ATOM 598 N N . SER A 1 73 ? -10.961 -3.984 4.440 1.00 88.50 73 SER A N 1
ATOM 599 C CA . SER A 1 73 ? -12.069 -3.833 3.498 1.00 88.50 73 SER A CA 1
ATOM 600 C C . SER A 1 73 ? -12.459 -5.159 2.856 1.00 88.50 73 SER A C 1
ATOM 602 O O . SER A 1 73 ? -13.648 -5.394 2.659 1.00 88.50 73 SER A O 1
ATOM 604 N N . ILE A 1 74 ? -11.496 -6.028 2.537 1.00 88.31 74 ILE A N 1
ATOM 605 C CA . ILE A 1 74 ? -11.766 -7.380 2.033 1.00 88.31 74 ILE A CA 1
ATOM 606 C C . ILE A 1 74 ? -12.469 -8.221 3.098 1.00 88.31 74 ILE A C 1
ATOM 608 O O . ILE A 1 74 ? -13.489 -8.837 2.795 1.00 88.31 74 ILE A O 1
ATOM 612 N N . ARG A 1 75 ? -11.985 -8.206 4.346 1.00 85.12 75 ARG A N 1
ATOM 613 C CA . ARG A 1 75 ? -12.614 -8.941 5.457 1.00 85.12 75 ARG A CA 1
ATOM 614 C C . ARG A 1 75 ? -14.048 -8.465 5.698 1.00 85.12 75 ARG A C 1
ATOM 616 O O . ARG A 1 75 ? -14.961 -9.281 5.698 1.00 85.12 75 ARG A O 1
ATOM 623 N N . CYS A 1 76 ? -14.270 -7.153 5.779 1.00 83.69 76 CYS A N 1
ATOM 624 C CA . CYS A 1 76 ? -15.603 -6.569 5.945 1.00 83.69 76 CYS A CA 1
ATOM 625 C C . CYS A 1 76 ? -16.560 -6.905 4.791 1.00 83.69 76 CYS A C 1
ATOM 627 O O . CYS A 1 76 ? -17.757 -7.032 5.017 1.00 83.69 76 CYS A O 1
ATOM 629 N N . GLN A 1 77 ? -16.060 -7.022 3.556 1.00 80.88 77 GLN A N 1
ATOM 630 C CA . GLN A 1 77 ? -16.875 -7.408 2.395 1.00 80.88 77 GLN A CA 1
ATOM 631 C C . GLN A 1 77 ? -17.185 -8.909 2.353 1.00 80.88 77 GLN A C 1
ATOM 633 O O . GLN A 1 77 ? -18.198 -9.297 1.776 1.00 80.88 77 GLN A O 1
ATOM 638 N N . ALA A 1 78 ? -16.312 -9.747 2.916 1.00 78.69 78 ALA A N 1
ATOM 639 C CA . ALA A 1 78 ? -16.503 -11.193 2.975 1.00 78.69 78 ALA A CA 1
ATOM 640 C C . ALA A 1 78 ? -17.504 -11.611 4.065 1.00 78.69 78 ALA A C 1
ATOM 642 O O . ALA A 1 78 ? -18.118 -12.673 3.962 1.00 78.69 78 ALA A O 1
ATOM 643 N N . GLU A 1 79 ? -17.674 -10.795 5.106 1.00 74.56 79 GLU A N 1
ATOM 644 C CA . GLU A 1 79 ? -18.636 -11.060 6.171 1.00 74.56 79 GLU A CA 1
ATOM 645 C C . GLU A 1 79 ? -20.077 -10.760 5.742 1.00 74.56 79 GLU A C 1
ATOM 647 O O . GLU A 1 79 ? -20.386 -9.717 5.170 1.00 74.56 79 GLU A O 1
ATOM 652 N N . THR A 1 80 ? -20.999 -11.662 6.089 1.00 66.81 80 THR A N 1
ATOM 653 C CA . THR A 1 80 ? -22.439 -11.483 5.839 1.00 66.81 80 THR A CA 1
ATOM 654 C C . THR A 1 80 ? -23.058 -10.385 6.706 1.00 66.81 80 THR A C 1
ATOM 656 O O . THR A 1 80 ? -24.095 -9.831 6.347 1.00 66.81 80 THR A O 1
ATOM 659 N N . ALA A 1 81 ? -22.440 -10.073 7.850 1.00 65.50 81 ALA A N 1
ATOM 660 C CA . ALA A 1 81 ? -22.805 -8.965 8.722 1.00 65.50 81 ALA A CA 1
ATOM 661 C C . ALA A 1 81 ? -21.567 -8.478 9.488 1.00 65.50 81 ALA A C 1
ATOM 663 O O . ALA A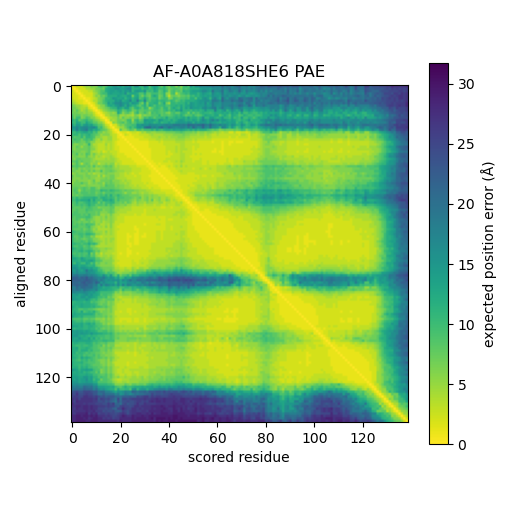 1 81 ? -21.048 -9.197 10.336 1.00 65.50 81 ALA A O 1
ATOM 664 N N . VAL A 1 82 ? -21.129 -7.246 9.219 1.00 68.44 82 VAL A N 1
ATOM 665 C CA . VAL A 1 82 ? -20.002 -6.619 9.923 1.00 68.44 82 VAL A CA 1
ATOM 666 C C . VAL A 1 82 ? -20.409 -6.297 11.361 1.00 68.44 82 VAL A C 1
ATOM 668 O O . VAL A 1 82 ? -21.301 -5.478 11.597 1.00 68.44 82 VAL A O 1
ATOM 671 N N . THR A 1 83 ? -19.752 -6.922 12.336 1.00 75.81 83 THR A N 1
ATOM 672 C CA . THR A 1 83 ? -20.057 -6.730 13.760 1.00 75.81 83 THR A CA 1
ATOM 673 C C . THR A 1 83 ? -19.181 -5.652 14.407 1.00 75.81 83 THR A C 1
ATOM 675 O O . THR A 1 83 ? -18.065 -5.361 13.976 1.00 75.81 83 THR A O 1
ATOM 678 N N . VAL A 1 84 ? -19.647 -5.085 15.527 1.00 71.12 84 VAL A N 1
ATOM 679 C CA . VAL A 1 84 ? -18.847 -4.157 16.357 1.00 71.12 84 VAL A CA 1
ATOM 680 C C . VAL A 1 84 ? -17.532 -4.801 16.824 1.00 71.12 84 VAL A C 1
ATOM 682 O O . VAL A 1 84 ? -16.517 -4.112 16.940 1.00 71.12 84 VAL A O 1
ATOM 685 N N . SER A 1 85 ? -17.531 -6.122 17.041 1.00 79.44 85 SER A N 1
ATOM 686 C CA . SER A 1 85 ? -16.340 -6.894 17.407 1.00 79.44 85 SER A CA 1
ATOM 687 C C . SER A 1 85 ? -15.302 -7.006 16.286 1.00 79.44 85 SER A C 1
ATOM 689 O O . SER A 1 85 ? -14.153 -7.298 16.597 1.00 79.44 85 SER A O 1
ATOM 691 N N . LEU A 1 86 ? -15.658 -6.724 15.027 1.00 82.00 86 LEU A N 1
ATOM 692 C CA . LEU A 1 86 ? -14.702 -6.542 13.930 1.00 82.00 86 LEU A CA 1
ATOM 693 C C . LEU A 1 86 ? -14.268 -5.075 13.809 1.00 82.00 86 LEU A C 1
ATOM 695 O O . LEU A 1 86 ? -13.080 -4.772 13.714 1.00 82.00 86 LEU A O 1
ATOM 699 N N . VAL A 1 87 ? -15.232 -4.151 13.867 1.00 83.81 87 VAL A N 1
ATOM 700 C CA . VAL A 1 87 ? -15.003 -2.722 13.598 1.00 83.81 87 VAL A CA 1
ATOM 701 C C . VAL A 1 87 ? -14.017 -2.096 14.584 1.00 83.81 87 VAL A C 1
ATOM 703 O O . VAL A 1 87 ? -13.104 -1.383 14.164 1.00 83.81 87 VAL A O 1
ATOM 706 N N . VAL A 1 88 ? -14.169 -2.349 15.889 1.00 85.94 88 VAL A N 1
ATOM 707 C CA . VAL A 1 88 ? -13.292 -1.743 16.907 1.00 85.94 88 VAL A CA 1
ATOM 708 C C . VAL A 1 88 ? -11.836 -2.208 16.740 1.00 85.94 88 VAL A C 1
ATOM 710 O O . VAL A 1 88 ? -10.968 -1.337 16.619 1.00 85.94 88 VAL A O 1
ATOM 713 N N . PRO A 1 89 ? -11.530 -3.521 16.660 1.00 88.12 89 PRO A N 1
ATOM 714 C CA . PRO A 1 89 ? -10.172 -3.984 16.374 1.00 88.12 89 PRO A CA 1
ATOM 715 C C . PRO A 1 89 ? -9.600 -3.446 15.062 1.00 88.12 89 PRO A C 1
ATOM 717 O O . PRO A 1 89 ? -8.432 -3.069 15.035 1.00 88.12 89 PRO A O 1
ATOM 720 N N . SER A 1 90 ? -10.403 -3.341 13.998 1.00 90.94 90 SER A N 1
ATOM 721 C CA . SER A 1 90 ? -9.958 -2.769 12.723 1.00 90.94 90 SER A CA 1
ATOM 722 C C . SER A 1 90 ? -9.519 -1.308 12.853 1.00 90.94 90 SER A C 1
ATOM 724 O O . SER A 1 90 ? -8.461 -0.941 12.349 1.00 90.94 90 SER A O 1
ATOM 726 N N . ILE A 1 91 ? -10.282 -0.472 13.565 1.00 90.75 91 ILE A N 1
ATOM 727 C CA . ILE A 1 91 ? -9.924 0.941 13.789 1.00 90.75 91 ILE A CA 1
ATOM 728 C C . ILE A 1 91 ? -8.634 1.051 14.608 1.00 90.75 91 ILE A C 1
ATOM 730 O O . ILE A 1 91 ? -7.754 1.854 14.282 1.00 90.75 91 ILE A O 1
ATOM 734 N N . VAL A 1 92 ? -8.513 0.243 15.667 1.00 90.44 92 VAL A N 1
ATOM 735 C CA . VAL A 1 92 ? -7.311 0.208 16.512 1.00 90.44 92 VAL A CA 1
ATOM 736 C C . VAL A 1 92 ? -6.099 -0.227 15.692 1.00 90.44 92 VAL A C 1
ATOM 738 O O . VAL A 1 92 ? -5.054 0.419 15.768 1.00 90.44 92 VAL A O 1
ATOM 741 N N . HIS A 1 93 ? -6.252 -1.263 14.868 1.00 92.62 93 HIS A N 1
ATOM 742 C CA . HIS A 1 93 ? -5.200 -1.756 13.988 1.00 92.62 93 HIS A CA 1
ATOM 743 C C . HIS A 1 93 ? -4.743 -0.685 12.991 1.00 92.62 93 HIS A C 1
ATOM 745 O O . HIS A 1 93 ? -3.554 -0.385 12.954 1.00 92.62 93 HIS A O 1
ATOM 751 N N . LEU A 1 94 ? -5.667 -0.034 12.270 1.00 94.38 94 LEU A N 1
ATOM 752 C CA . LEU A 1 94 ? -5.337 1.048 11.331 1.00 94.38 94 LEU A CA 1
ATOM 753 C C . LEU A 1 94 ? -4.592 2.195 12.018 1.00 94.38 94 LEU A C 1
ATOM 755 O O . LEU A 1 94 ? -3.580 2.678 11.518 1.00 94.38 94 LEU A O 1
ATOM 759 N N . THR A 1 95 ? -5.074 2.615 13.188 1.00 93.06 95 THR A N 1
ATOM 760 C CA . THR A 1 95 ? -4.463 3.719 13.938 1.00 93.06 95 THR A CA 1
ATOM 761 C C . THR A 1 95 ? -3.050 3.358 14.396 1.00 93.06 95 THR A C 1
ATOM 763 O O . THR A 1 95 ? -2.131 4.165 14.266 1.00 93.06 95 THR A O 1
ATOM 766 N N . SER A 1 96 ? -2.868 2.142 14.920 1.00 93.00 96 SER A N 1
ATOM 767 C CA . SER A 1 96 ? -1.561 1.656 15.364 1.00 93.00 96 SER A CA 1
ATOM 768 C C . SER A 1 96 ? -0.590 1.502 14.198 1.00 93.00 96 SER A C 1
ATOM 770 O O . SER A 1 96 ? 0.567 1.890 14.333 1.00 93.00 96 SER A O 1
ATOM 772 N N . HIS A 1 97 ? -1.057 0.973 13.065 1.00 95.94 97 HIS A N 1
ATOM 773 C CA . HIS A 1 97 ? -0.255 0.799 11.856 1.00 95.94 97 HIS A CA 1
ATOM 774 C C . HIS A 1 97 ? 0.260 2.137 11.338 1.00 95.94 97 HIS A C 1
ATOM 776 O O . HIS A 1 97 ? 1.466 2.333 11.256 1.00 95.94 97 HIS A O 1
ATOM 782 N N . LEU A 1 98 ? -0.640 3.100 11.105 1.00 95.06 98 LEU A N 1
ATOM 783 C CA . LEU A 1 98 ? -0.272 4.442 10.642 1.00 95.06 98 LEU A CA 1
ATOM 784 C C . LEU A 1 98 ? 0.683 5.157 11.601 1.00 95.06 98 LEU A C 1
ATOM 786 O O . LEU A 1 98 ? 1.500 5.960 11.169 1.00 95.06 98 LEU A O 1
ATOM 790 N N . ARG A 1 99 ? 0.564 4.910 12.911 1.00 93.50 99 ARG A N 1
ATOM 791 C CA . ARG A 1 99 ? 1.504 5.462 13.892 1.00 93.50 99 ARG A CA 1
ATOM 792 C C . ARG A 1 99 ? 2.875 4.795 13.800 1.00 93.50 99 ARG A C 1
ATOM 794 O O . ARG A 1 99 ? 3.867 5.493 13.940 1.00 93.50 99 ARG A O 1
ATOM 801 N N . GLY A 1 100 ? 2.913 3.479 13.602 1.00 93.38 100 GLY A N 1
ATOM 802 C CA . GLY A 1 100 ? 4.148 2.702 13.524 1.00 93.38 100 GLY A CA 1
ATOM 803 C C . GLY A 1 100 ? 4.979 3.035 12.291 1.00 93.38 100 GLY A C 1
ATOM 804 O O . GLY A 1 100 ? 6.174 3.240 12.419 1.00 93.38 100 GLY A O 1
ATOM 805 N N . ILE A 1 101 ? 4.341 3.169 11.126 1.00 93.69 101 ILE A N 1
ATOM 806 C CA . ILE A 1 101 ? 5.044 3.419 9.857 1.00 93.69 101 ILE A CA 1
ATOM 807 C C . ILE A 1 101 ? 5.423 4.891 9.638 1.00 93.69 101 ILE A C 1
ATOM 809 O O . ILE A 1 101 ? 6.056 5.216 8.639 1.00 93.69 101 ILE A O 1
ATOM 813 N N . LYS A 1 102 ? 4.996 5.809 10.520 1.00 89.88 102 LYS A N 1
ATOM 814 C CA . LYS A 1 102 ? 5.179 7.256 10.318 1.00 89.88 102 LYS A CA 1
ATOM 815 C C . LYS A 1 102 ? 6.654 7.641 10.220 1.00 89.88 102 LYS A C 1
ATOM 817 O O . LYS A 1 102 ? 6.992 8.490 9.402 1.00 89.88 102 LYS A O 1
ATOM 822 N N . ASP A 1 103 ? 7.492 7.031 11.051 1.00 87.81 103 ASP A N 1
ATOM 823 C CA . ASP A 1 103 ? 8.916 7.361 11.136 1.00 87.81 103 ASP A CA 1
ATOM 824 C C . ASP A 1 103 ? 9.731 6.711 10.001 1.00 87.81 103 ASP A C 1
ATOM 826 O O . ASP A 1 103 ? 10.810 7.195 9.667 1.00 87.81 103 ASP A O 1
ATOM 830 N N . ASP A 1 104 ? 9.182 5.671 9.365 1.00 88.06 104 ASP A N 1
ATOM 831 C CA . ASP A 1 104 ? 9.812 4.939 8.260 1.00 88.06 104 ASP A CA 1
ATOM 832 C C . ASP A 1 104 ? 9.477 5.534 6.877 1.00 88.06 104 ASP A C 1
ATOM 834 O O . ASP A 1 104 ? 10.064 5.144 5.869 1.00 88.06 104 ASP A O 1
ATOM 838 N N . ILE A 1 105 ? 8.526 6.473 6.813 1.00 90.88 105 ILE A N 1
ATOM 839 C CA . ILE A 1 105 ? 7.985 7.030 5.568 1.00 90.88 105 ILE A CA 1
ATOM 840 C C . ILE A 1 105 ? 8.505 8.449 5.328 1.00 90.88 105 ILE A C 1
ATOM 842 O O . ILE A 1 105 ? 8.328 9.356 6.142 1.00 90.88 105 ILE A O 1
ATOM 846 N N . SER A 1 106 ? 9.097 8.660 4.155 1.00 90.62 106 SER A N 1
ATOM 847 C CA . SER A 1 106 ? 9.747 9.906 3.748 1.00 90.62 106 SER A CA 1
ATOM 848 C C . SER A 1 106 ? 8.847 10.801 2.892 1.00 90.62 106 SER A C 1
ATOM 850 O O . SER A 1 106 ? 8.789 12.011 3.124 1.00 90.62 106 SER A O 1
ATOM 852 N N . PHE A 1 107 ? 8.126 10.247 1.911 1.00 91.69 107 PHE A N 1
ATOM 853 C CA . PHE A 1 107 ? 7.374 11.043 0.930 1.00 91.69 107 PHE A CA 1
ATOM 854 C C . PHE A 1 107 ? 5.929 11.313 1.363 1.00 91.69 107 PHE A C 1
ATOM 856 O O . PHE A 1 107 ? 5.397 12.397 1.106 1.00 91.69 107 PHE A O 1
ATOM 863 N N . TYR A 1 108 ? 5.295 10.367 2.062 1.00 93.50 108 TYR A N 1
ATOM 864 C CA . TYR A 1 108 ? 3.864 10.428 2.396 1.00 93.50 108 TYR A CA 1
ATOM 865 C C . TYR A 1 108 ? 3.525 10.761 3.858 1.00 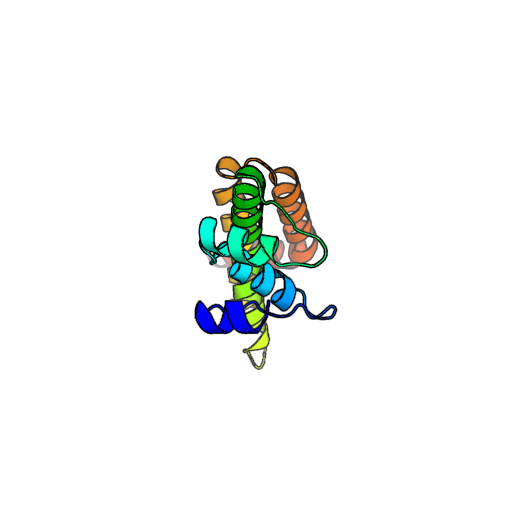93.50 108 TYR A C 1
ATOM 867 O O . TYR A 1 108 ? 2.400 10.530 4.304 1.00 93.50 108 TYR A O 1
ATOM 875 N N . SER A 1 109 ? 4.435 11.383 4.609 1.00 92.38 109 SER A N 1
ATOM 876 C CA . SER A 1 109 ? 4.205 11.749 6.021 1.00 92.38 109 SER A CA 1
ATOM 877 C C . SER A 1 109 ? 2.922 12.570 6.248 1.00 92.38 109 SER A C 1
ATOM 879 O O . SER A 1 109 ? 2.118 12.247 7.123 1.00 92.38 109 SER A O 1
ATOM 881 N N . LYS A 1 110 ? 2.657 13.574 5.400 1.00 93.19 110 LYS A N 1
ATOM 882 C CA . LYS A 1 110 ? 1.420 14.383 5.455 1.00 93.19 110 LYS A CA 1
ATOM 883 C C . LYS A 1 110 ? 0.157 13.574 5.157 1.00 93.19 110 LYS A C 1
ATOM 885 O O . LYS A 1 110 ? -0.903 13.856 5.709 1.00 93.19 110 LYS A O 1
ATOM 890 N N . LEU A 1 111 ? 0.254 12.579 4.274 1.00 93.00 111 LEU A N 1
ATOM 891 C CA . LEU A 1 111 ? -0.872 11.706 3.945 1.00 93.00 111 LEU A CA 1
ATOM 892 C C . LEU A 1 111 ? -1.233 10.821 5.142 1.00 93.00 111 LEU A C 1
ATOM 894 O O . LEU A 1 111 ? -2.412 10.669 5.450 1.00 93.00 111 LEU A O 1
ATOM 898 N N . ILE A 1 112 ? -0.226 10.300 5.850 1.00 94.69 112 ILE A N 1
ATOM 899 C CA . ILE A 1 112 ? -0.416 9.535 7.090 1.00 94.69 112 ILE A CA 1
ATOM 900 C C . ILE A 1 112 ? -1.135 10.382 8.136 1.00 94.69 112 ILE A C 1
ATOM 902 O O . ILE A 1 112 ? -2.121 9.926 8.714 1.00 94.69 112 ILE A O 1
ATOM 906 N N . GLU A 1 113 ? -0.676 11.614 8.363 1.00 93.94 113 GLU A N 1
ATOM 907 C CA . GLU A 1 113 ? -1.306 12.539 9.313 1.00 93.94 113 GLU A CA 1
ATOM 908 C C . GLU A 1 113 ? -2.768 12.796 8.946 1.00 93.94 113 GLU A C 1
ATOM 910 O O . GLU A 1 113 ? -3.659 12.655 9.786 1.00 93.94 113 GLU A O 1
ATOM 915 N N . HIS A 1 114 ? -3.034 13.057 7.666 1.00 94.94 114 HIS A N 1
ATOM 916 C CA . HIS A 1 114 ? -4.393 13.242 7.180 1.00 94.94 114 HIS A CA 1
ATOM 917 C C . HIS A 1 114 ? -5.264 11.995 7.401 1.00 94.94 114 HIS A C 1
ATOM 919 O O . HIS A 1 114 ? -6.401 12.094 7.862 1.00 94.94 114 HIS A O 1
ATOM 925 N N . PHE A 1 115 ? -4.741 10.796 7.138 1.00 93.62 115 PHE A N 1
ATOM 926 C CA . PHE A 1 115 ? -5.475 9.548 7.357 1.00 93.62 115 PHE A CA 1
ATOM 927 C C . PHE A 1 115 ? -5.766 9.305 8.840 1.00 93.62 115 PHE A C 1
ATOM 929 O O . PHE A 1 115 ? -6.876 8.893 9.188 1.00 93.62 115 PHE A O 1
ATOM 936 N N . GLN A 1 116 ? -4.812 9.602 9.724 1.00 93.69 116 GLN A N 1
ATOM 937 C CA . GLN A 1 116 ? -5.010 9.531 11.171 1.00 93.69 116 GLN A CA 1
ATOM 938 C C . GLN A 1 116 ? -6.134 10.473 11.628 1.00 93.69 116 GLN A C 1
ATOM 940 O O . GLN A 1 116 ? -7.008 10.066 12.400 1.00 93.69 116 GLN A O 1
ATOM 945 N N . GLU A 1 117 ? -6.160 11.708 11.122 1.00 94.25 117 GLU A N 1
ATOM 946 C CA . GLU A 1 117 ? -7.224 12.676 11.407 1.00 94.25 117 GLU A CA 1
ATOM 947 C C . GLU A 1 117 ? -8.589 12.218 10.888 1.00 94.25 117 GLU A C 1
ATOM 949 O O . GLU A 1 117 ? -9.586 12.306 11.613 1.00 94.25 117 GLU A O 1
ATOM 954 N N . LEU A 1 118 ? -8.646 11.685 9.665 1.00 93.88 118 LEU A N 1
ATOM 955 C CA . LEU A 1 118 ? -9.877 11.166 9.072 1.00 93.88 118 LEU A CA 1
ATOM 956 C C . LEU A 1 118 ? -10.424 9.969 9.853 1.00 93.88 118 LEU A C 1
ATOM 958 O O . LEU A 1 118 ? -11.621 9.937 10.146 1.00 93.88 118 LEU A O 1
ATOM 962 N N . ILE A 1 119 ? -9.571 9.013 10.238 1.00 91.94 119 ILE A N 1
ATOM 963 C CA . ILE A 1 119 ? -9.965 7.863 11.067 1.00 91.94 119 ILE A CA 1
ATOM 964 C C . ILE A 1 119 ? -10.517 8.355 12.404 1.00 91.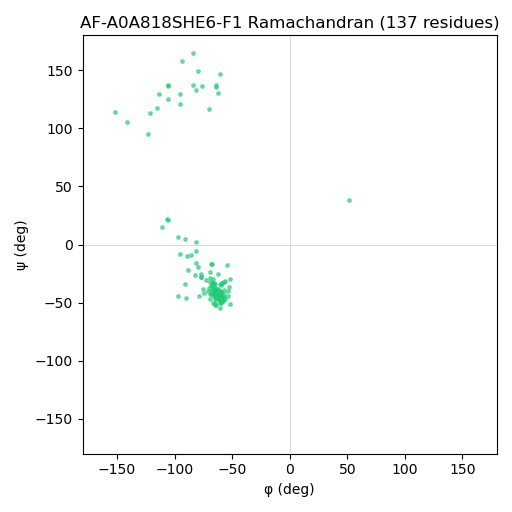94 119 ILE A C 1
ATOM 966 O O . ILE A 1 119 ? -11.620 7.972 12.800 1.00 91.94 119 ILE A O 1
ATOM 970 N N . LYS A 1 120 ? -9.786 9.246 13.083 1.00 90.31 120 LYS A N 1
ATOM 971 C CA . LYS A 1 120 ? -10.206 9.803 14.372 1.00 90.31 120 LYS A CA 1
ATOM 972 C C . LYS A 1 120 ? -11.549 10.519 14.260 1.00 90.31 120 LYS A C 1
ATOM 974 O O . LYS A 1 120 ? -12.424 10.299 15.092 1.00 90.31 120 LYS A O 1
ATOM 979 N N . THR A 1 121 ? -11.720 11.348 13.235 1.00 92.69 121 THR A N 1
ATOM 980 C CA . THR A 1 121 ? -12.948 12.119 13.011 1.00 92.69 121 THR A CA 1
ATOM 981 C C . THR A 1 121 ? -14.123 11.191 12.724 1.00 92.69 121 THR A C 1
ATOM 983 O O . THR A 1 121 ? -15.141 11.250 13.418 1.00 92.69 121 THR A O 1
ATOM 986 N N . ARG A 1 122 ? -13.956 10.274 11.764 1.00 90.50 122 ARG A N 1
ATOM 987 C CA . ARG A 1 122 ? -15.000 9.346 11.312 1.00 90.50 122 ARG A CA 1
ATOM 988 C C . ARG A 1 122 ? -15.458 8.386 12.406 1.00 90.50 122 ARG A C 1
ATOM 990 O O . ARG A 1 122 ? -16.645 8.088 12.489 1.00 90.50 122 ARG A O 1
ATOM 997 N N . PHE A 1 123 ? -14.538 7.905 13.241 1.00 88.69 123 PHE A N 1
ATOM 998 C CA . PHE A 1 123 ? -14.813 6.860 14.234 1.00 88.69 123 PHE A CA 1
ATOM 999 C C . PHE A 1 123 ? -14.768 7.353 15.690 1.00 88.69 123 PHE A C 1
ATOM 1001 O O . PHE A 1 123 ? -14.740 6.549 16.628 1.00 88.69 123 PHE A O 1
ATOM 1008 N N . SER A 1 124 ? -14.805 8.669 15.905 1.00 85.25 124 SER A N 1
ATOM 1009 C CA . SER A 1 124 ? -14.797 9.301 17.235 1.00 85.25 124 SER A CA 1
ATOM 1010 C C . SER A 1 124 ? -15.895 8.768 18.168 1.00 85.25 124 SER A C 1
ATOM 1012 O O . SER A 1 124 ? -15.641 8.506 19.343 1.00 85.25 124 SER A O 1
ATOM 1014 N N . GLY A 1 125 ? -17.101 8.523 17.645 1.00 80.31 125 GLY A N 1
ATOM 1015 C CA . GLY A 1 125 ?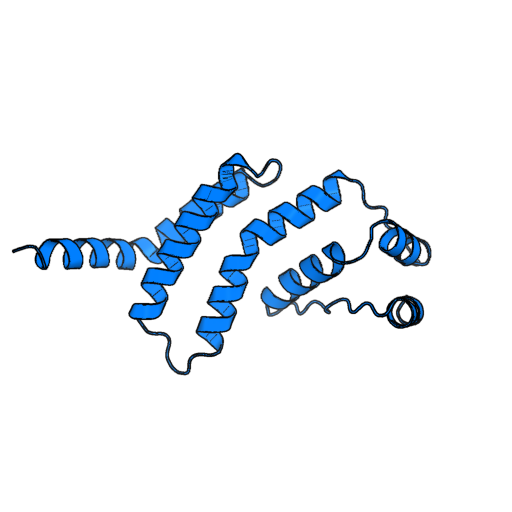 -18.224 7.987 18.424 1.00 80.31 125 GLY A CA 1
ATOM 1016 C C . GLY A 1 125 ? -18.024 6.546 18.911 1.00 80.31 125 GLY A C 1
ATOM 1017 O O . GLY A 1 125 ? -18.445 6.207 20.015 1.00 80.31 125 GLY A O 1
ATOM 1018 N N . ILE A 1 126 ? -17.339 5.711 18.124 1.00 77.75 126 ILE A N 1
ATOM 1019 C CA . ILE A 1 126 ? -17.095 4.295 18.444 1.00 77.75 126 ILE A CA 1
ATOM 1020 C C . ILE A 1 126 ? -15.954 4.172 19.456 1.00 77.75 126 ILE A C 1
ATOM 1022 O O . ILE A 1 126 ? -16.080 3.471 20.460 1.00 77.75 126 ILE A O 1
ATOM 1026 N N . THR A 1 127 ? -14.869 4.919 19.240 1.00 63.12 127 THR A N 1
ATOM 1027 C CA . THR A 1 127 ? -13.694 4.908 20.124 1.00 63.12 127 THR A CA 1
ATOM 1028 C C . THR A 1 127 ? -13.994 5.499 21.508 1.00 63.12 127 THR A C 1
ATOM 1030 O O . THR A 1 127 ? -13.479 5.012 22.517 1.00 63.12 127 THR A O 1
ATOM 1033 N N . TYR A 1 128 ? -14.885 6.494 21.593 1.00 60.00 128 TYR A N 1
ATOM 1034 C CA . TYR A 1 128 ? -15.334 7.067 22.865 1.00 60.00 128 TYR A CA 1
ATOM 1035 C C . TYR A 1 128 ? -16.186 6.090 23.698 1.00 60.00 128 TYR A C 1
ATOM 1037 O O . TYR A 1 128 ? -16.074 6.058 24.927 1.00 60.00 128 TYR A O 1
ATOM 1045 N N . GLN A 1 129 ? -17.015 5.263 23.054 1.00 54.50 129 GLN A N 1
ATOM 1046 C CA . GLN A 1 129 ? -17.854 4.278 23.745 1.00 54.50 129 GLN A CA 1
ATOM 1047 C C . GLN A 1 129 ? -17.046 3.076 24.245 1.00 54.50 129 GLN A C 1
ATOM 1049 O O . GLN A 1 129 ? -17.220 2.672 25.395 1.00 54.50 129 GLN A O 1
ATOM 1054 N N . SER A 1 130 ? -16.102 2.555 23.454 1.00 52.22 130 SER A N 1
ATOM 1055 C CA . SER A 1 130 ? -15.243 1.435 23.872 1.00 52.22 130 SER A CA 1
ATOM 1056 C C . SER A 1 130 ? -14.404 1.758 25.118 1.00 52.22 130 SER A C 1
ATOM 1058 O O . SER A 1 130 ? -14.244 0.907 25.989 1.00 52.22 130 SER A O 1
ATOM 1060 N N . ILE A 1 131 ? -13.943 3.007 25.274 1.00 51.34 131 ILE A N 1
ATOM 1061 C CA . ILE A 1 131 ? -13.214 3.453 26.478 1.00 51.34 131 ILE A CA 1
ATOM 1062 C C . ILE A 1 131 ? -14.134 3.511 27.712 1.00 51.34 131 ILE A C 1
ATOM 1064 O O . ILE A 1 131 ? -13.680 3.253 28.829 1.00 51.34 131 ILE A O 1
ATOM 1068 N N . LYS A 1 132 ? -15.430 3.816 27.542 1.00 47.19 132 LYS A N 1
ATOM 1069 C CA . LYS A 1 132 ? -16.403 3.772 28.647 1.00 47.19 132 LYS A CA 1
ATOM 1070 C C . LYS A 1 132 ? -16.682 2.340 29.110 1.00 47.19 132 LYS A C 1
ATOM 1072 O O . LYS A 1 132 ? -16.678 2.116 30.316 1.00 47.19 132 LYS A O 1
ATOM 1077 N N . PHE A 1 133 ? -16.841 1.386 28.189 1.00 49.34 133 PHE A N 1
ATOM 1078 C CA . PHE A 1 133 ? -17.092 -0.023 28.531 1.00 49.34 133 PHE A CA 1
ATOM 1079 C C . PHE A 1 133 ? -15.921 -0.690 29.276 1.00 49.34 133 PHE A C 1
ATOM 1081 O O . PHE A 1 133 ? -16.140 -1.437 30.234 1.00 49.34 133 PHE A O 1
ATOM 1088 N N . SER A 1 134 ? -14.675 -0.374 28.906 1.00 49.44 134 SER A N 1
ATOM 1089 C CA . SER A 1 134 ? -13.492 -0.883 29.619 1.00 49.44 134 SER A CA 1
ATOM 1090 C C . SER A 1 134 ? -13.341 -0.291 31.025 1.00 49.44 134 SER A C 1
ATOM 1092 O O . SER A 1 134 ? -12.812 -0.952 31.913 1.00 49.44 134 SER A O 1
ATOM 1094 N N . ARG A 1 135 ? -13.831 0.935 31.257 1.00 45.38 135 ARG A N 1
ATOM 1095 C CA . ARG A 1 135 ? -13.820 1.580 32.583 1.00 45.38 135 ARG A CA 1
ATOM 1096 C C . ARG A 1 135 ? -14.972 1.139 33.488 1.00 45.38 135 ARG A C 1
ATOM 1098 O O . ARG A 1 135 ? -14.821 1.184 34.702 1.00 45.38 135 ARG A O 1
ATOM 1105 N N . SER A 1 136 ? -16.106 0.712 32.934 1.00 44.84 136 SER A N 1
ATOM 1106 C CA . SER A 1 136 ? -17.236 0.190 33.716 1.00 44.84 136 SER A CA 1
ATOM 1107 C C . SER A 1 136 ? -17.084 -1.279 34.125 1.00 44.84 136 SER A C 1
ATOM 1109 O O . SER A 1 136 ? -17.784 -1.708 35.029 1.00 44.84 136 SER A O 1
ATOM 1111 N N . SER A 1 137 ? -16.171 -2.031 33.499 1.00 48.47 137 SER A N 1
ATOM 1112 C CA . SER A 1 137 ? -15.886 -3.441 33.839 1.00 48.47 137 SER A CA 1
ATOM 1113 C C . SER A 1 137 ? -14.773 -3.612 34.892 1.00 48.47 137 SER A C 1
ATOM 1115 O O . SER A 1 137 ? -14.367 -4.733 35.176 1.00 48.47 137 SER A O 1
ATOM 1117 N N . GLN A 1 138 ? -14.255 -2.510 35.451 1.00 45.09 138 GLN A N 1
ATOM 1118 C CA . GLN A 1 138 ? -13.271 -2.487 36.549 1.00 45.09 138 GLN A CA 1
ATOM 1119 C C . GLN A 1 138 ? -13.888 -2.048 37.894 1.00 45.09 138 GLN A C 1
ATOM 1121 O O . GLN A 1 138 ? -13.175 -1.561 38.771 1.00 45.09 138 GLN A O 1
ATOM 1126 N N . LYS A 1 139 ? -15.208 -2.183 38.057 1.00 38.62 139 LYS A N 1
ATOM 1127 C CA . LYS A 1 139 ? -15.905 -1.968 39.330 1.00 38.62 139 LYS A CA 1
ATOM 1128 C C . LYS A 1 139 ? -16.585 -3.239 39.797 1.00 38.62 139 LYS A C 1
ATOM 1130 O O . LYS A 1 139 ? -17.169 -3.921 38.930 1.00 38.62 139 LYS A O 1
#

pLDDT: mean 82.97, std 13.69, range [38.62, 95.94]

Nearest PDB structures (foldseek):
  4zuz-assembly1_A  TM=4.801E-01  e=5.474E+00  Legionella pneumophila
  8jgb-assembly1_R  TM=2.178E-01  e=7.512E+00  Homo sapiens

Secondary structure (DSSP, 8-state):
-HHHHHHTT--PPPP-TT-HHHHHHHHHHHHTS-HHHHHHHHHTSSS-----HHHHHHHHHHHHHHHHHHHHHHHHHHSSS--HHHHHHHHHHHHHHHHHTTTT-SS-HHHHHHHHHHHHHHHHHHHHHHHHHHHHTT-

Mean predicted aligned error: 8.75 Å

Solvent-accessible surface area (backbone atoms only — not comparable to full-atom values): 8209 Å² total; per-residue (Å²): 98,73,69,56,32,59,73,68,73,52,73,74,49,70,72,44,98,91,40,70,66,30,46,54,44,24,54,53,31,58,73,69,48,52,70,69,57,46,47,57,53,22,66,69,38,100,73,62,61,83,83,52,74,63,55,53,51,51,51,52,48,52,47,66,68,45,46,63,58,48,53,51,52,51,53,52,68,71,43,95,69,80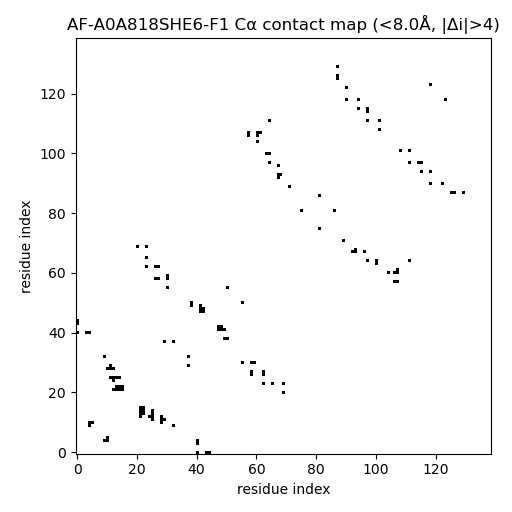,46,71,83,52,50,55,57,50,52,53,50,51,54,52,48,53,60,64,50,44,86,80,40,84,88,53,47,69,56,46,53,51,49,52,51,49,51,48,64,76,43,42,74,58,58,57,50,55,56,50,56,64,60,63,73,74,112

InterPro domains:
  IPR012337 Ribonuclease H-like superfamily [SSF53098] (5-127)

Radius of gyration: 19.42 Å; Cα contacts (8 Å, |Δi|>4): 76; chains: 1; bounding box: 38×29×67 Å

Sequence (139 aa):
MADLLKQLNKNINKMNLTRWNSEYLLIKSINSIDKNELELITSIMDNPIKFSNNDFIILEEIISILEPFYEISIRCQAETAVTVSLVVPSIVHLTSHLRGIKDDISFYSKLIEHFQELIKTRFSGITYQSIKFSRSSQK

Foldseek 3Di:
DVVLCVVVVADAQDDDPVDVLSVLSNLVSLLPADQVSNQVVQVPDPHRDHDDPVNSLVSVQVNQLCVLVSVLVVVCVPDPDDDLVSVVVSLVVNLVSLVVCLVVRDPCNVVSVVVNVVSCVVCVVSVVVVVVVVVVVVD